Protein AF-A0A1Q3YXS8-F1 (afdb_monomer)

Sequence (112 aa):
MIIGLALMLATPAYLILQIACLFVAWREGWWAAFLAPLWLAAPAAAWCIFAYTQESNLWPLTFILFAPFGCLYLIVVLVLRSIAPPSSTPPGPNASDISGVRTMLSLFTSIL

pLDDT: mean 83.86, std 12.89, range [49.41, 95.75]

Structure (mmCIF, N/CA/C/O backbone):
data_AF-A0A1Q3YXS8-F1
#
_entry.id   AF-A0A1Q3YXS8-F1
#
loop_
_atom_site.group_PDB
_atom_site.id
_atom_site.type_symbol
_atom_site.label_atom_id
_atom_site.label_alt_id
_atom_site.label_comp_id
_atom_site.label_asym_id
_atom_site.label_entity_id
_atom_site.label_seq_id
_atom_site.pdbx_PDB_ins_code
_atom_site.Cartn_x
_atom_site.Cartn_y
_atom_site.Cartn_z
_atom_site.occupancy
_atom_site.B_iso_or_equiv
_atom_site.auth_seq_id
_atom_site.auth_comp_id
_atom_site.auth_asym_id
_atom_site.auth_atom_id
_atom_site.pdbx_PDB_model_num
ATOM 1 N N . MET A 1 1 ? -6.733 -18.085 14.478 1.00 74.94 1 MET A N 1
ATOM 2 C CA . MET A 1 1 ? -5.959 -16.886 14.887 1.00 74.94 1 MET A CA 1
ATOM 3 C C . MET A 1 1 ? -5.092 -16.304 13.776 1.00 74.94 1 MET A C 1
ATOM 5 O O . MET A 1 1 ? -5.159 -15.102 13.573 1.00 74.94 1 MET A O 1
ATOM 9 N N . ILE A 1 2 ? -4.315 -17.112 13.044 1.00 89.31 2 ILE A N 1
ATOM 10 C CA . ILE A 1 2 ? -3.319 -16.624 12.064 1.00 89.31 2 ILE A CA 1
ATOM 11 C C . ILE A 1 2 ? -3.922 -15.706 10.983 1.00 89.31 2 ILE A C 1
ATOM 13 O O . ILE A 1 2 ? -3.358 -14.661 10.688 1.00 89.31 2 ILE A O 1
ATOM 17 N N . ILE A 1 3 ? -5.098 -16.050 10.448 1.00 85.81 3 ILE A N 1
ATOM 18 C CA . ILE A 1 3 ? -5.765 -15.279 9.382 1.00 85.81 3 ILE A CA 1
ATOM 19 C C . ILE A 1 3 ? -6.113 -13.853 9.837 1.00 85.81 3 ILE A C 1
ATOM 21 O O . ILE A 1 3 ? -5.850 -12.896 9.116 1.00 85.81 3 ILE A O 1
ATOM 25 N N . GLY A 1 4 ? -6.662 -13.695 11.046 1.00 83.56 4 GLY A N 1
ATOM 26 C CA . GLY A 1 4 ? -7.0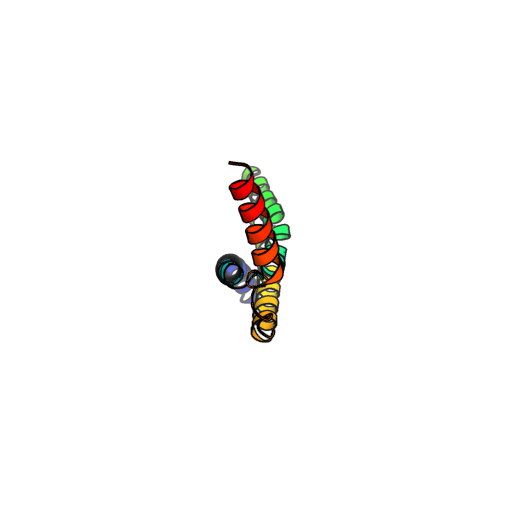12 -12.374 11.578 1.00 83.56 4 GLY A CA 1
ATOM 27 C C . GLY A 1 4 ? -5.780 -11.491 11.783 1.00 83.56 4 GLY A C 1
ATOM 28 O O . GLY A 1 4 ? -5.789 -10.321 11.413 1.00 83.56 4 GLY A O 1
ATOM 29 N N . LEU A 1 5 ? -4.691 -12.077 12.287 1.00 87.00 5 LEU A N 1
ATOM 30 C CA . LEU A 1 5 ? -3.417 -11.380 12.454 1.00 87.00 5 LEU A CA 1
ATOM 31 C C . LEU A 1 5 ? -2.827 -10.954 11.102 1.00 87.00 5 LEU A C 1
ATOM 33 O O . LEU A 1 5 ? -2.391 -9.814 10.964 1.00 87.00 5 LEU A O 1
ATOM 37 N N . ALA A 1 6 ? -2.874 -11.827 10.093 1.00 86.81 6 ALA A N 1
ATOM 38 C CA . ALA A 1 6 ? -2.423 -11.509 8.741 1.00 86.81 6 ALA A CA 1
ATOM 39 C C . ALA A 1 6 ? -3.221 -10.349 8.118 1.00 86.81 6 ALA A C 1
ATOM 41 O O . ALA A 1 6 ? -2.625 -9.454 7.527 1.00 86.81 6 ALA A O 1
ATOM 42 N N . LEU A 1 7 ? -4.547 -10.317 8.298 1.00 87.19 7 LEU A N 1
ATOM 43 C CA . LEU A 1 7 ? -5.397 -9.218 7.822 1.00 87.19 7 LEU A CA 1
ATOM 44 C C . LEU A 1 7 ? -5.066 -7.886 8.507 1.00 87.19 7 LEU A C 1
ATOM 46 O O . LEU A 1 7 ? -4.951 -6.856 7.844 1.00 87.19 7 LEU A O 1
ATOM 50 N N . MET A 1 8 ? -4.859 -7.894 9.826 1.00 87.88 8 MET A N 1
ATOM 51 C CA . MET A 1 8 ? -4.475 -6.682 10.555 1.00 87.88 8 MET A CA 1
ATOM 52 C C . MET A 1 8 ? -3.097 -6.169 10.117 1.00 87.88 8 MET A C 1
ATOM 54 O O . MET A 1 8 ? -2.937 -4.968 9.918 1.00 87.88 8 MET A O 1
ATOM 58 N N . LEU A 1 9 ? -2.126 -7.065 9.898 1.00 91.81 9 LEU A N 1
ATOM 59 C CA . LEU A 1 9 ? -0.787 -6.730 9.391 1.00 91.81 9 LEU A CA 1
ATOM 60 C C . LEU A 1 9 ? -0.776 -6.296 7.923 1.00 91.81 9 LEU A C 1
ATOM 62 O O . LEU A 1 9 ? 0.094 -5.518 7.530 1.00 91.81 9 LEU A O 1
ATOM 66 N N . ALA A 1 10 ? -1.743 -6.737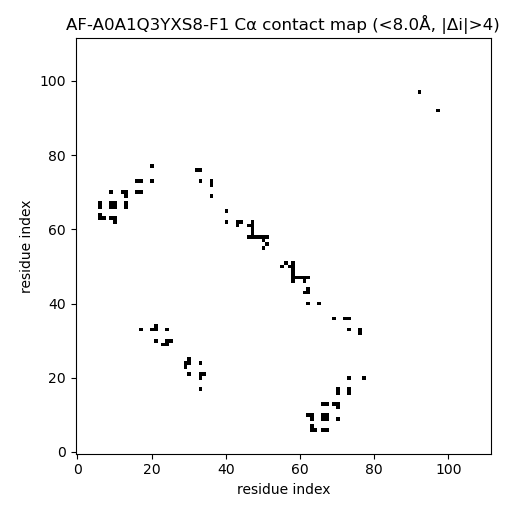 7.118 1.00 90.44 10 ALA A N 1
ATOM 67 C CA . ALA A 1 10 ? -1.861 -6.312 5.727 1.00 90.44 10 ALA A CA 1
ATOM 68 C C . ALA A 1 10 ? -2.080 -4.798 5.611 1.00 90.44 10 ALA A C 1
ATOM 70 O O . ALA A 1 10 ? -1.610 -4.188 4.659 1.00 90.44 10 ALA A O 1
ATOM 71 N N . THR A 1 11 ? -2.736 -4.171 6.591 1.00 91.38 11 THR A N 1
ATOM 72 C CA . THR A 1 11 ? -3.004 -2.724 6.588 1.00 91.38 11 THR A CA 1
ATOM 73 C C . THR A 1 11 ? -1.722 -1.878 6.602 1.00 91.38 11 THR A C 1
ATOM 75 O O . THR A 1 11 ? -1.509 -1.116 5.655 1.00 91.38 11 THR A O 1
ATOM 78 N N . PRO A 1 12 ? -0.826 -1.998 7.603 1.00 93.94 12 PRO A N 1
ATOM 79 C CA . PRO A 1 12 ? 0.446 -1.284 7.572 1.00 93.94 12 PRO A CA 1
ATOM 80 C C . PRO A 1 12 ? 1.347 -1.762 6.428 1.00 93.94 12 PRO A C 1
ATOM 82 O O . PRO A 1 12 ? 2.030 -0.938 5.823 1.00 93.94 12 PRO A O 1
ATOM 85 N N . ALA A 1 13 ? 1.321 -3.054 6.074 1.00 93.94 13 ALA A N 1
ATOM 86 C CA . ALA A 1 13 ? 2.092 -3.565 4.941 1.00 93.94 13 ALA A CA 1
ATOM 87 C C . ALA A 1 13 ? 1.682 -2.900 3.617 1.00 93.94 13 ALA A C 1
ATOM 89 O O . ALA A 1 13 ? 2.550 -2.510 2.839 1.00 93.94 13 ALA A O 1
ATOM 90 N N . TYR A 1 14 ? 0.380 -2.709 3.386 1.00 93.94 14 TYR A N 1
ATOM 91 C CA . TYR A 1 14 ? -0.149 -2.021 2.212 1.00 93.94 14 TYR A CA 1
ATOM 92 C C . TYR A 1 14 ? 0.341 -0.580 2.150 1.00 93.94 14 TYR A C 1
ATOM 94 O O . TYR A 1 14 ? 0.845 -0.163 1.114 1.00 93.94 14 TYR A O 1
ATOM 102 N N . LEU A 1 15 ? 0.256 0.168 3.253 1.00 93.75 15 LEU A N 1
ATOM 103 C CA . LEU A 1 15 ? 0.698 1.564 3.287 1.00 93.75 15 LEU A CA 1
ATOM 104 C C . LEU A 1 15 ? 2.199 1.696 2.996 1.00 93.75 15 LEU A C 1
ATOM 106 O O . LEU A 1 15 ? 2.596 2.531 2.185 1.00 93.75 15 LEU A O 1
ATOM 110 N N . ILE A 1 16 ? 3.027 0.840 3.602 1.00 95.75 16 ILE A N 1
ATOM 111 C CA . ILE A 1 16 ? 4.476 0.814 3.355 1.00 95.75 16 ILE A CA 1
ATOM 112 C C . ILE A 1 16 ? 4.758 0.488 1.887 1.00 95.75 16 ILE A C 1
ATOM 114 O O . ILE A 1 16 ? 5.536 1.184 1.232 1.00 95.75 16 ILE A O 1
ATOM 118 N N . LEU A 1 17 ? 4.109 -0.551 1.355 1.00 94.25 17 LEU A N 1
ATOM 119 C CA . LEU A 1 17 ? 4.306 -0.993 -0.020 1.00 94.25 17 LEU A CA 1
ATOM 120 C C . LEU A 1 17 ? 3.840 0.068 -1.022 1.00 94.25 17 LEU A C 1
ATOM 122 O O . LEU A 1 17 ? 4.535 0.328 -1.999 1.00 94.25 17 LEU A O 1
ATOM 126 N N . GLN A 1 18 ? 2.707 0.717 -0.758 1.00 94.81 18 GLN A N 1
ATOM 127 C CA . GLN A 1 18 ? 2.166 1.801 -1.569 1.00 94.81 18 GLN A CA 1
ATOM 128 C C . GLN A 1 18 ? 3.149 2.970 -1.645 1.00 94.81 18 GLN A C 1
ATOM 130 O O . GLN A 1 18 ? 3.440 3.455 -2.737 1.00 94.81 18 GLN A O 1
ATOM 135 N N . ILE A 1 19 ? 3.711 3.391 -0.509 1.00 94.00 19 ILE A N 1
ATOM 136 C CA . ILE A 1 19 ? 4.714 4.460 -0.459 1.00 94.00 19 ILE A CA 1
ATOM 137 C C . ILE A 1 19 ? 5.972 4.051 -1.237 1.00 94.00 19 ILE A C 1
ATOM 139 O O . ILE A 1 19 ? 6.431 4.799 -2.100 1.00 94.00 19 ILE A O 1
ATOM 143 N N . ALA A 1 20 ? 6.501 2.847 -0.996 1.00 92.44 20 ALA A N 1
ATOM 144 C CA . ALA A 1 20 ? 7.676 2.333 -1.702 1.00 92.44 20 ALA A CA 1
ATOM 145 C C . ALA A 1 20 ? 7.460 2.269 -3.226 1.00 92.44 20 ALA A C 1
ATOM 147 O O . ALA A 1 20 ? 8.337 2.647 -4.003 1.00 92.44 20 ALA A O 1
ATOM 148 N N . CYS A 1 21 ? 6.271 1.853 -3.660 1.00 91.31 21 CYS A N 1
ATOM 149 C CA . CYS A 1 21 ? 5.890 1.797 -5.066 1.00 91.31 21 CYS A CA 1
ATOM 150 C C . CYS A 1 21 ? 5.830 3.183 -5.717 1.00 91.31 21 CYS A C 1
ATOM 152 O O . CYS A 1 21 ? 6.276 3.335 -6.851 1.00 91.31 21 CYS A O 1
ATOM 154 N N . LEU A 1 22 ? 5.341 4.208 -5.012 1.00 89.94 22 LEU A N 1
ATOM 155 C CA . LEU A 1 22 ? 5.340 5.586 -5.520 1.00 89.94 22 LEU A CA 1
ATOM 156 C C . LEU A 1 22 ? 6.767 6.140 -5.674 1.00 89.94 22 LEU A C 1
ATOM 158 O O . LEU A 1 22 ? 7.049 6.825 -6.656 1.00 89.94 22 LEU A O 1
ATOM 162 N N . PHE A 1 23 ? 7.695 5.786 -4.776 1.00 88.62 23 PHE A N 1
ATOM 163 C CA . PHE A 1 23 ? 9.115 6.130 -4.942 1.00 88.62 23 PHE A CA 1
ATOM 164 C C . PHE A 1 23 ? 9.733 5.484 -6.188 1.00 88.62 23 PHE A C 1
ATOM 166 O O . PHE A 1 23 ? 10.505 6.124 -6.903 1.00 88.62 23 PHE A O 1
ATOM 173 N N . VAL A 1 24 ? 9.383 4.227 -6.473 1.00 85.44 24 VAL A N 1
ATOM 174 C CA . VAL A 1 24 ? 9.796 3.542 -7.709 1.00 85.44 24 VAL A CA 1
ATOM 175 C C . VAL A 1 24 ? 9.156 4.204 -8.934 1.00 85.44 24 VAL A C 1
ATOM 177 O O . VAL A 1 24 ? 9.849 4.484 -9.911 1.00 85.44 24 VAL A O 1
ATOM 180 N N . ALA A 1 25 ? 7.859 4.518 -8.869 1.00 85.62 25 ALA A N 1
ATOM 181 C CA . ALA A 1 25 ? 7.117 5.184 -9.938 1.00 85.62 25 ALA A CA 1
ATOM 182 C C . ALA A 1 25 ? 7.753 6.522 -10.339 1.00 85.62 25 ALA A C 1
ATOM 184 O O . ALA A 1 25 ? 7.849 6.821 -11.528 1.00 85.62 25 ALA A O 1
ATOM 185 N N . TRP A 1 26 ? 8.244 7.288 -9.359 1.00 82.00 26 TRP A N 1
ATOM 186 C CA . TRP A 1 26 ? 8.906 8.572 -9.590 1.00 82.00 26 TRP A CA 1
ATOM 187 C C . TRP A 1 26 ? 10.159 8.462 -10.456 1.00 82.00 26 TRP A C 1
ATOM 189 O O . TRP A 1 26 ? 10.436 9.356 -11.250 1.00 82.00 26 TRP A O 1
ATOM 199 N N . ARG A 1 27 ? 10.902 7.360 -10.347 1.00 79.06 27 ARG A N 1
ATOM 200 C CA . ARG A 1 27 ? 12.134 7.158 -11.118 1.00 79.06 27 ARG A CA 1
ATOM 201 C C . ARG A 1 27 ? 11.882 6.606 -12.518 1.00 79.06 27 ARG A C 1
ATOM 203 O O . ARG A 1 27 ? 12.706 6.824 -13.398 1.00 79.06 27 ARG A O 1
ATOM 210 N N . GLU A 1 28 ? 10.788 5.871 -12.708 1.00 78.00 28 GLU A N 1
ATOM 211 C CA . GLU A 1 28 ? 10.638 4.968 -13.860 1.00 78.00 28 GLU A CA 1
ATOM 212 C C . GLU A 1 28 ? 9.321 5.124 -14.633 1.00 78.00 28 GLU A C 1
ATOM 214 O O . GLU A 1 28 ? 9.110 4.433 -15.623 1.00 78.00 28 GLU A O 1
ATOM 219 N N . GLY A 1 29 ? 8.427 6.028 -14.222 1.00 79.25 29 GLY A N 1
ATOM 220 C CA . GLY A 1 29 ? 7.245 6.411 -15.005 1.00 79.25 29 GLY A CA 1
ATOM 221 C C . GLY A 1 29 ? 6.017 5.499 -14.868 1.00 79.25 29 GLY A C 1
ATOM 222 O O . GLY A 1 29 ? 5.017 5.724 -15.541 1.00 79.25 29 GLY A O 1
ATOM 223 N N . TRP A 1 30 ? 6.023 4.520 -13.957 1.00 84.50 30 TRP A N 1
ATOM 224 C CA . TRP A 1 30 ? 4.921 3.556 -13.741 1.00 84.50 30 TRP A CA 1
ATOM 225 C C . TRP A 1 30 ? 3.754 4.095 -12.886 1.00 84.50 30 TRP A C 1
ATOM 227 O O . TRP A 1 30 ? 3.042 3.345 -12.215 1.00 84.50 30 TRP A O 1
ATOM 237 N N . TRP A 1 31 ? 3.541 5.411 -12.902 1.00 85.56 31 TRP A N 1
ATOM 238 C CA . TRP A 1 31 ? 2.595 6.115 -12.031 1.00 85.56 31 TRP A CA 1
ATOM 239 C C . TRP A 1 31 ? 1.178 5.563 -12.081 1.00 85.56 31 TRP A C 1
ATOM 241 O O . TRP A 1 31 ? 0.599 5.283 -11.035 1.00 85.56 31 TRP A O 1
ATOM 251 N N . ALA A 1 32 ? 0.634 5.370 -13.282 1.00 87.19 32 ALA A N 1
ATOM 252 C CA . ALA A 1 32 ? -0.744 4.920 -13.450 1.00 87.19 32 ALA A CA 1
ATOM 253 C C . ALA A 1 32 ? -0.988 3.555 -12.784 1.00 87.19 32 ALA A C 1
ATOM 255 O O . ALA A 1 32 ? -1.976 3.380 -12.072 1.00 87.19 32 ALA A O 1
ATOM 256 N N . ALA A 1 33 ? -0.055 2.613 -12.955 1.00 88.69 33 ALA A N 1
ATOM 257 C CA . ALA A 1 33 ? -0.173 1.275 -12.390 1.00 88.69 33 ALA A CA 1
ATOM 258 C C . ALA A 1 33 ? -0.100 1.301 -10.858 1.00 88.69 33 ALA A C 1
ATOM 260 O O . ALA A 1 33 ? -0.908 0.646 -10.206 1.00 88.69 33 ALA A O 1
ATOM 261 N N . PHE A 1 34 ? 0.814 2.088 -10.281 1.00 90.62 34 PHE A N 1
ATOM 262 C CA . PHE A 1 34 ? 0.982 2.184 -8.829 1.00 90.62 34 PHE A CA 1
ATOM 263 C C . PHE A 1 34 ? -0.075 3.053 -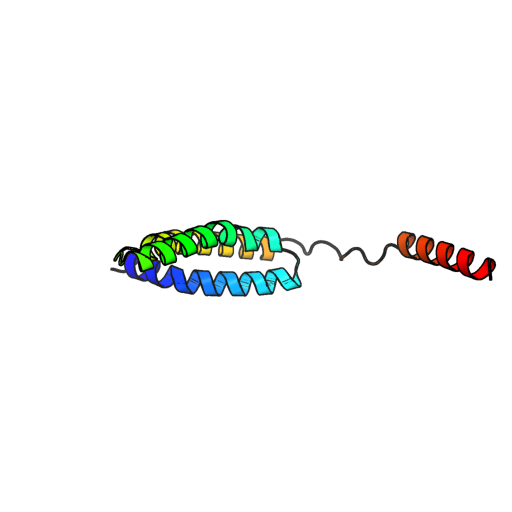8.129 1.00 90.62 34 PHE A C 1
ATOM 265 O O . PHE A 1 34 ? -0.317 2.864 -6.939 1.00 90.62 34 PHE A O 1
ATOM 272 N N . LEU A 1 35 ? -0.740 3.969 -8.840 1.00 92.62 35 LEU A N 1
ATOM 273 C CA . LEU A 1 35 ? -1.831 4.798 -8.307 1.00 92.62 35 LEU A CA 1
ATOM 274 C C . LEU A 1 35 ? -3.203 4.110 -8.340 1.00 92.62 35 LEU A C 1
ATOM 276 O O . LEU A 1 35 ? -4.101 4.525 -7.611 1.00 92.62 35 LEU A O 1
ATOM 280 N N . ALA A 1 36 ? -3.377 3.060 -9.145 1.00 92.38 36 ALA A N 1
ATOM 281 C CA . ALA A 1 36 ? -4.638 2.325 -9.257 1.00 92.38 36 ALA A CA 1
ATOM 282 C C . ALA A 1 36 ? -5.249 1.883 -7.905 1.00 92.38 36 ALA A C 1
ATOM 284 O O . ALA A 1 36 ? -6.426 2.157 -7.672 1.00 92.38 36 ALA A O 1
ATOM 285 N N . PRO A 1 37 ? -4.505 1.263 -6.968 1.00 89.81 37 PRO A N 1
ATOM 286 C CA . PRO A 1 37 ? -5.069 0.892 -5.670 1.00 89.81 37 PRO A CA 1
ATOM 287 C C . PRO A 1 37 ? -5.383 2.113 -4.795 1.00 89.81 37 PRO A C 1
ATOM 289 O O . PRO A 1 37 ? -6.302 2.055 -3.980 1.00 89.81 37 PRO A O 1
ATOM 292 N N . LEU A 1 38 ? -4.703 3.248 -5.001 1.00 91.50 38 LEU A N 1
ATOM 293 C CA . LEU A 1 38 ? -4.976 4.493 -4.279 1.00 91.50 38 LEU A CA 1
ATOM 294 C C . LEU A 1 38 ? -6.391 5.020 -4.557 1.00 91.50 38 LEU A C 1
ATOM 296 O O . LEU A 1 38 ? -7.042 5.547 -3.657 1.00 91.50 38 LEU A O 1
ATOM 300 N N . TRP A 1 39 ? -6.879 4.820 -5.784 1.00 93.06 39 TRP A N 1
ATOM 301 C CA . TRP A 1 39 ? -8.230 5.199 -6.203 1.00 93.06 39 TRP A CA 1
ATOM 302 C C . TRP A 1 39 ? -9.328 4.503 -5.393 1.00 93.06 39 TRP A C 1
ATOM 304 O O . TRP A 1 39 ? -10.364 5.104 -5.132 1.00 93.06 39 TRP A O 1
ATOM 314 N N . LEU A 1 40 ? -9.098 3.256 -4.972 1.00 91.25 40 LEU A N 1
ATOM 315 C CA . LEU A 1 40 ? -10.009 2.492 -4.109 1.00 91.25 40 LEU A CA 1
ATOM 316 C C . LEU A 1 40 ? -9.720 2.726 -2.621 1.00 91.25 40 LEU A C 1
ATOM 318 O O . LEU A 1 40 ? -10.641 2.784 -1.807 1.00 91.25 40 LEU A O 1
ATOM 322 N N . ALA A 1 41 ? -8.449 2.909 -2.264 1.00 92.06 41 ALA A N 1
ATOM 323 C CA . ALA A 1 41 ? -8.036 3.162 -0.890 1.00 92.06 41 ALA A CA 1
ATOM 324 C C . ALA A 1 41 ? -8.556 4.505 -0.359 1.00 92.06 41 ALA A C 1
ATOM 326 O O . ALA A 1 41 ? -8.925 4.587 0.808 1.00 92.06 41 ALA A O 1
ATOM 327 N N . ALA A 1 42 ? -8.611 5.546 -1.194 1.00 93.38 42 ALA A N 1
ATOM 328 C CA . ALA A 1 42 ? -9.083 6.873 -0.801 1.00 93.38 42 ALA A CA 1
ATOM 329 C C . ALA A 1 42 ? -10.554 6.890 -0.330 1.00 93.38 42 ALA A C 1
ATOM 331 O O . ALA A 1 42 ? -10.794 7.321 0.800 1.00 93.38 42 ALA A O 1
ATOM 332 N N . PRO A 1 43 ? -11.547 6.395 -1.102 1.00 93.81 43 PRO A N 1
ATOM 333 C CA . PRO A 1 43 ? -12.927 6.325 -0.626 1.00 93.81 43 PRO A CA 1
ATOM 334 C C . PRO A 1 43 ? -13.086 5.354 0.551 1.00 93.81 43 PRO A C 1
ATOM 336 O O . PRO A 1 43 ? -13.870 5.635 1.455 1.00 93.81 43 PRO A O 1
ATOM 339 N N . ALA A 1 44 ? -12.314 4.260 0.602 1.00 92.31 44 ALA A N 1
ATOM 340 C CA . ALA A 1 44 ? -12.312 3.363 1.758 1.00 92.31 44 ALA A CA 1
ATOM 341 C C . ALA A 1 44 ? -11.822 4.076 3.032 1.00 92.31 44 ALA A C 1
ATOM 343 O O . ALA A 1 44 ? -12.457 3.970 4.077 1.00 92.31 44 ALA A O 1
ATOM 344 N N . ALA A 1 45 ? -10.741 4.854 2.943 1.00 92.50 45 ALA A N 1
ATOM 345 C CA . ALA A 1 45 ? -10.228 5.650 4.053 1.00 92.50 45 ALA A CA 1
ATOM 346 C C . ALA A 1 45 ? -11.214 6.752 4.471 1.00 92.50 45 ALA A C 1
ATOM 348 O O . ALA A 1 45 ? -11.443 6.947 5.663 1.00 92.50 45 ALA A O 1
ATOM 349 N N . ALA A 1 46 ? -11.848 7.429 3.508 1.00 94.94 46 ALA A N 1
ATOM 350 C CA . ALA A 1 46 ? -12.882 8.423 3.785 1.00 94.94 46 ALA A CA 1
ATOM 351 C C . ALA A 1 46 ? -14.076 7.805 4.533 1.00 94.94 46 ALA A C 1
ATOM 353 O O . ALA A 1 46 ? -14.547 8.375 5.517 1.00 94.94 46 ALA A O 1
ATOM 354 N N . TRP A 1 47 ? -14.516 6.609 4.125 1.00 93.25 47 TRP A N 1
A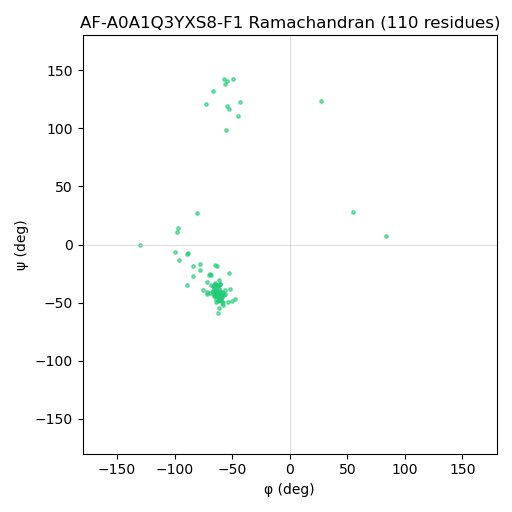TOM 355 C CA . TRP A 1 47 ? -15.548 5.855 4.835 1.00 93.25 47 TRP A CA 1
ATOM 356 C C . TRP A 1 47 ? -15.123 5.492 6.259 1.00 93.25 47 TRP A C 1
ATOM 358 O O . TRP A 1 47 ? -15.907 5.662 7.188 1.00 93.25 47 TRP A O 1
ATOM 368 N N . CYS A 1 48 ? -13.883 5.036 6.452 1.00 92.56 48 CYS A N 1
ATOM 369 C CA . CYS A 1 48 ? -13.353 4.723 7.778 1.00 92.56 48 CYS A CA 1
ATOM 370 C C . CYS A 1 48 ? -13.366 5.947 8.705 1.00 92.56 48 CYS A C 1
ATOM 372 O O . CYS A 1 48 ? -13.780 5.833 9.856 1.00 92.56 48 CYS A O 1
ATOM 374 N N . ILE A 1 49 ? -12.970 7.120 8.201 1.00 94.38 49 ILE A N 1
ATOM 375 C CA . ILE A 1 49 ? -13.007 8.376 8.964 1.00 94.38 49 ILE A CA 1
ATOM 376 C C . ILE A 1 49 ? -14.453 8.747 9.303 1.00 94.38 49 ILE A C 1
ATOM 378 O O . ILE A 1 49 ? -14.752 9.037 10.457 1.00 94.38 49 ILE A O 1
ATOM 382 N N . PHE A 1 50 ? -15.366 8.689 8.330 1.00 94.75 50 PHE A N 1
ATOM 383 C CA . PHE A 1 50 ? -16.785 8.951 8.569 1.00 94.75 50 PHE A CA 1
ATOM 384 C C . PHE A 1 50 ? -17.368 8.003 9.627 1.00 94.75 50 PHE A C 1
ATOM 386 O O . PHE A 1 50 ? -17.953 8.459 10.605 1.00 94.75 50 PHE A O 1
ATOM 393 N N . ALA A 1 51 ? -17.148 6.696 9.495 1.00 92.88 51 ALA A N 1
ATOM 394 C CA . ALA A 1 51 ? -17.620 5.700 10.453 1.00 92.88 51 ALA A CA 1
ATOM 395 C C . ALA A 1 51 ? -17.032 5.913 11.859 1.00 92.88 51 ALA A C 1
ATOM 397 O O . ALA A 1 51 ? -17.734 5.711 12.849 1.00 92.88 51 ALA A O 1
ATOM 398 N N . TYR A 1 52 ? -15.782 6.375 11.954 1.00 93.06 52 TYR A N 1
ATOM 399 C CA . TYR A 1 52 ? -15.161 6.752 13.223 1.00 93.06 52 TYR A CA 1
ATOM 400 C C . TYR A 1 52 ? -15.874 7.946 13.878 1.00 93.06 52 TYR A C 1
ATOM 402 O O . TYR A 1 52 ? -16.127 7.913 15.078 1.00 93.06 52 TYR A O 1
ATOM 410 N N . THR A 1 53 ? -16.291 8.960 13.102 1.00 95.12 53 THR A N 1
ATOM 411 C CA . THR A 1 53 ? -17.095 10.084 13.639 1.00 95.12 53 THR A CA 1
ATOM 412 C C . THR A 1 53 ? -18.481 9.672 14.138 1.00 95.12 53 THR A C 1
ATOM 414 O O . THR A 1 53 ? -19.099 10.415 14.891 1.00 95.12 53 THR A O 1
ATOM 417 N N . GLN A 1 54 ? -18.964 8.497 13.729 1.00 94.81 54 GLN A N 1
ATOM 418 C CA . GLN A 1 54 ? -20.226 7.902 14.177 1.00 94.81 54 GLN A CA 1
ATOM 419 C C . GLN A 1 54 ? -20.021 6.881 15.313 1.00 94.81 54 GLN A C 1
ATOM 421 O O . GLN A 1 54 ? -20.908 6.071 15.567 1.00 94.81 54 GLN A O 1
ATOM 426 N N . GLU A 1 55 ? -18.837 6.858 15.944 1.00 92.94 55 GLU A N 1
ATOM 427 C CA . GLU A 1 55 ? -18.463 5.915 17.014 1.00 92.94 55 GLU A CA 1
ATOM 428 C C . GLU A 1 55 ? -18.627 4.432 16.619 1.00 92.94 55 GLU A C 1
ATOM 430 O O . GLU A 1 55 ? -18.848 3.548 17.449 1.00 92.94 55 GLU A O 1
ATOM 435 N N . SER A 1 56 ? -18.512 4.123 15.323 1.00 91.25 56 SER A N 1
ATOM 436 C CA . SER A 1 56 ? -18.678 2.757 14.834 1.00 91.25 56 SER A CA 1
ATOM 437 C C . SER A 1 56 ? -17.483 1.887 15.209 1.00 91.25 56 SER A C 1
ATOM 439 O 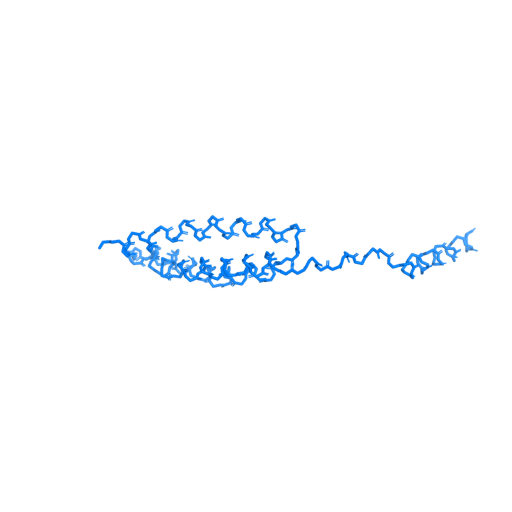O . SER A 1 56 ? -16.377 2.114 14.732 1.00 91.25 56 SER A O 1
ATOM 441 N N . ASN A 1 57 ? -17.698 0.799 15.951 1.00 89.38 57 ASN A N 1
ATOM 442 C CA . ASN A 1 57 ? -16.639 -0.176 16.266 1.00 89.38 57 ASN A CA 1
ATOM 443 C C . ASN A 1 57 ? -16.056 -0.891 15.033 1.00 89.38 57 ASN A C 1
ATOM 445 O O . ASN A 1 57 ? -14.972 -1.468 15.099 1.00 89.38 57 ASN A O 1
ATOM 449 N N . LEU A 1 58 ? -16.767 -0.864 13.904 1.00 90.12 58 LEU A N 1
ATOM 450 C CA . LEU A 1 58 ? -16.362 -1.507 12.652 1.00 90.12 58 LEU A CA 1
ATOM 451 C C . LEU A 1 58 ? -15.695 -0.524 11.684 1.00 90.12 58 LEU A C 1
ATOM 453 O O . LEU A 1 58 ? -15.450 -0.875 10.530 1.00 90.12 58 LEU A O 1
ATOM 457 N N . TRP A 1 59 ? -15.365 0.686 12.147 1.00 91.00 59 TRP A N 1
ATOM 458 C CA . TRP A 1 59 ? -14.793 1.737 11.314 1.00 91.00 59 TRP A CA 1
ATOM 459 C C . TRP A 1 59 ? -13.557 1.316 10.497 1.00 91.00 59 TRP A C 1
ATOM 461 O O . TRP A 1 59 ? -13.502 1.718 9.337 1.00 91.00 59 TRP A O 1
ATOM 471 N N . PRO A 1 60 ? -12.600 0.484 10.973 1.00 89.94 60 PRO A N 1
ATOM 472 C CA . PRO A 1 60 ? -11.419 0.154 10.179 1.00 89.94 60 PRO A CA 1
ATOM 473 C C . PRO A 1 60 ? -11.649 -1.058 9.265 1.00 89.94 60 PRO A C 1
ATOM 475 O O . PRO A 1 60 ? -10.790 -1.381 8.444 1.00 89.94 60 PRO A O 1
ATOM 478 N N . LEU A 1 61 ? -12.788 -1.750 9.395 1.00 91.25 61 LEU A N 1
ATOM 479 C CA . LEU A 1 61 ? -13.019 -3.050 8.768 1.00 91.25 61 LEU A CA 1
ATOM 480 C C . LEU A 1 61 ? -12.948 -2.966 7.241 1.00 91.25 61 LEU A C 1
ATOM 482 O O . LEU A 1 61 ? -12.315 -3.808 6.609 1.00 91.25 61 LEU A O 1
ATOM 486 N N . THR A 1 62 ? -13.536 -1.922 6.654 1.00 91.81 62 THR A N 1
ATOM 487 C CA . THR A 1 62 ? -13.516 -1.694 5.204 1.00 91.81 62 THR A CA 1
ATOM 488 C C . THR A 1 62 ? -12.086 -1.621 4.668 1.00 91.81 62 THR A C 1
ATOM 490 O O . THR A 1 62 ? -11.769 -2.249 3.659 1.00 91.81 62 THR A O 1
ATOM 493 N N . PHE A 1 63 ? -11.196 -0.911 5.366 1.00 91.25 63 PHE A N 1
ATOM 494 C CA . PHE A 1 63 ? -9.804 -0.769 4.945 1.00 91.25 63 PHE A CA 1
ATOM 495 C C . PHE A 1 63 ? -8.985 -2.039 5.208 1.00 91.25 63 PHE A C 1
ATOM 497 O O . PHE A 1 63 ? -8.194 -2.439 4.358 1.00 91.25 63 PHE A O 1
ATOM 504 N N . ILE A 1 64 ? -9.217 -2.716 6.338 1.00 91.94 64 ILE A N 1
ATOM 505 C CA . ILE A 1 64 ? -8.562 -3.991 6.678 1.00 91.94 64 ILE A CA 1
ATOM 506 C C . ILE A 1 64 ? -8.874 -5.068 5.634 1.00 91.94 64 ILE A C 1
ATOM 508 O O . ILE A 1 64 ? -7.989 -5.833 5.256 1.00 91.94 64 ILE A O 1
ATOM 512 N N . LEU A 1 65 ? -10.117 -5.127 5.147 1.00 92.31 65 LEU A N 1
ATOM 513 C CA . LEU A 1 65 ? -10.516 -6.082 4.113 1.00 92.31 65 LEU A CA 1
ATOM 514 C C . LEU A 1 65 ? -9.941 -5.727 2.739 1.00 92.31 65 LEU A C 1
ATOM 516 O O . LEU A 1 65 ? -9.625 -6.629 1.971 1.00 92.31 65 LEU A O 1
ATOM 520 N N . PHE A 1 66 ? -9.768 -4.440 2.438 1.00 93.81 66 PHE A N 1
ATOM 521 C CA . PHE A 1 66 ? -9.152 -3.974 1.195 1.00 93.81 66 PHE A CA 1
ATOM 522 C C . PHE A 1 66 ? -7.633 -4.216 1.152 1.00 93.81 66 PHE A C 1
ATOM 524 O O . PHE A 1 66 ? -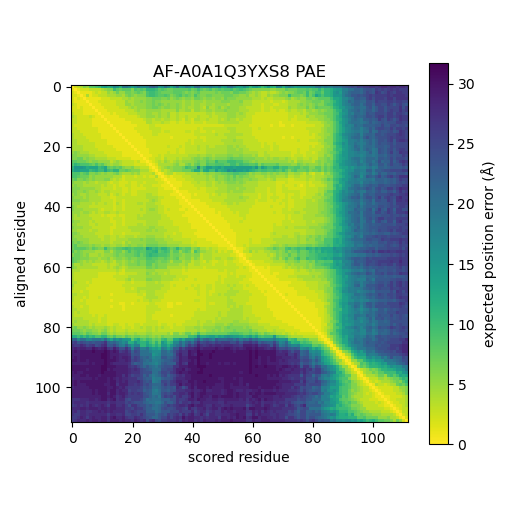7.101 -4.657 0.131 1.00 93.81 66 PHE A O 1
ATOM 531 N N . ALA A 1 67 ? -6.933 -3.954 2.258 1.00 92.88 67 ALA A N 1
ATOM 532 C CA . ALA A 1 67 ? -5.476 -3.982 2.357 1.00 92.88 67 ALA A CA 1
ATOM 5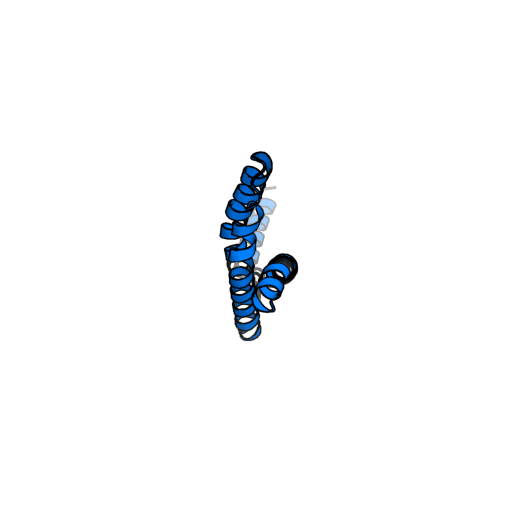33 C C . ALA A 1 67 ? -4.780 -5.223 1.749 1.00 92.88 67 ALA A C 1
ATOM 535 O O . ALA A 1 67 ? -3.834 -5.031 0.981 1.00 92.88 67 ALA A O 1
ATOM 536 N N . PRO A 1 68 ? -5.209 -6.481 2.002 1.00 92.81 68 PRO A N 1
ATOM 537 C CA . PRO A 1 68 ? -4.561 -7.650 1.401 1.00 92.81 68 PRO A CA 1
ATOM 538 C C . PRO A 1 68 ? -4.654 -7.666 -0.132 1.00 92.81 68 PRO A C 1
ATOM 540 O O . PRO A 1 68 ? -3.694 -8.057 -0.795 1.00 92.81 68 PRO A O 1
ATOM 543 N N . PHE A 1 69 ? -5.765 -7.199 -0.710 1.00 94.69 69 PHE A N 1
ATOM 544 C CA . PHE A 1 69 ? -5.924 -7.112 -2.164 1.00 94.69 69 PHE A CA 1
ATOM 545 C C . PHE A 1 69 ? -5.056 -6.001 -2.756 1.00 94.69 69 PHE A C 1
ATOM 547 O O . PHE A 1 69 ? -4.409 -6.213 -3.782 1.00 94.69 69 PHE A O 1
ATOM 554 N N . GLY A 1 70 ? -4.980 -4.848 -2.083 1.00 93.81 70 GLY A N 1
ATOM 555 C CA . GLY A 1 70 ? -4.074 -3.763 -2.460 1.00 93.81 70 GLY A CA 1
ATOM 556 C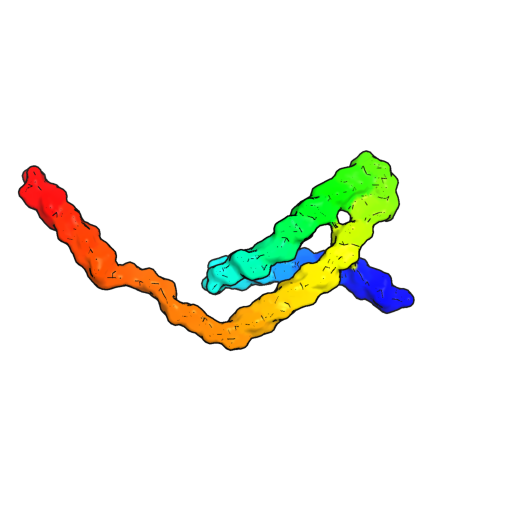 C . GLY A 1 70 ? -2.606 -4.205 -2.447 1.00 93.81 70 GLY A C 1
ATOM 557 O O . GLY A 1 70 ? -1.877 -3.955 -3.406 1.00 93.81 70 GLY A O 1
ATOM 558 N N . CYS A 1 71 ? -2.185 -4.933 -1.405 1.00 94.88 71 CYS A N 1
ATOM 559 C CA . CYS A 1 71 ? -0.853 -5.538 -1.329 1.00 94.88 71 CYS A CA 1
ATOM 560 C C . CYS A 1 71 ? -0.590 -6.484 -2.499 1.00 94.88 71 CYS A C 1
ATOM 562 O O . CYS A 1 71 ? 0.432 -6.353 -3.169 1.00 94.88 71 CYS A O 1
ATOM 564 N N . LEU A 1 72 ? -1.503 -7.428 -2.744 1.00 95.44 72 LEU A N 1
ATOM 565 C CA . LEU A 1 72 ? -1.344 -8.416 -3.806 1.00 95.44 72 LEU A CA 1
ATOM 566 C C . LEU A 1 72 ? -1.197 -7.736 -5.171 1.00 95.44 72 LEU A C 1
ATOM 568 O O . LEU A 1 72 ? -0.289 -8.071 -5.926 1.00 95.44 72 LEU A O 1
ATOM 572 N N . TYR A 1 73 ? -2.038 -6.740 -5.454 1.00 95.38 73 TYR A N 1
ATOM 573 C CA . TYR A 1 73 ? -1.964 -5.963 -6.685 1.00 95.38 73 TYR A CA 1
ATOM 574 C C . TYR A 1 73 ? -0.599 -5.276 -6.843 1.00 95.38 73 TYR A C 1
ATOM 576 O O . TYR A 1 73 ? 0.049 -5.430 -7.875 1.00 95.38 73 TYR A O 1
ATOM 584 N N . LEU A 1 74 ? -0.119 -4.565 -5.817 1.00 93.75 74 LEU A N 1
ATOM 585 C CA . LEU A 1 74 ? 1.173 -3.872 -5.876 1.00 93.75 74 LEU A CA 1
ATOM 586 C C . LEU A 1 74 ? 2.351 -4.840 -6.037 1.00 93.75 74 LEU A C 1
ATOM 588 O O . LEU A 1 74 ? 3.276 -4.540 -6.787 1.00 93.75 74 LEU A O 1
ATOM 592 N N . ILE A 1 75 ? 2.313 -6.004 -5.380 1.00 94.88 75 ILE A N 1
ATOM 593 C CA . ILE A 1 75 ? 3.322 -7.059 -5.559 1.00 94.88 75 ILE A CA 1
ATOM 594 C C . ILE A 1 75 ? 3.329 -7.531 -7.013 1.00 94.88 75 ILE A C 1
ATOM 596 O O . ILE A 1 75 ? 4.393 -7.597 -7.624 1.00 94.88 75 ILE A O 1
ATOM 600 N N . VAL A 1 76 ? 2.158 -7.811 -7.592 1.00 95.00 76 VAL A N 1
ATOM 601 C CA . VAL A 1 76 ? 2.047 -8.221 -8.998 1.00 95.00 76 VAL A CA 1
ATOM 602 C C . VAL A 1 76 ? 2.601 -7.137 -9.921 1.00 95.00 76 VAL A C 1
ATOM 604 O O . VAL A 1 76 ? 3.414 -7.447 -10.787 1.00 95.00 76 VAL A O 1
ATOM 607 N N . VAL A 1 77 ? 2.243 -5.867 -9.715 1.00 93.00 77 VAL A N 1
ATOM 608 C CA . VAL A 1 77 ? 2.771 -4.754 -10.521 1.00 93.00 77 VAL A CA 1
ATOM 609 C C . VAL A 1 77 ? 4.287 -4.625 -10.373 1.00 93.00 77 VAL A C 1
ATOM 611 O O . VAL A 1 77 ? 4.972 -4.448 -11.376 1.00 93.00 77 VAL A O 1
ATOM 614 N N . LEU A 1 78 ? 4.837 -4.758 -9.163 1.00 91.50 78 LEU A N 1
ATOM 615 C CA . LEU A 1 78 ? 6.285 -4.738 -8.935 1.00 91.50 78 LEU A CA 1
ATOM 616 C C . LEU A 1 78 ? 6.998 -5.871 -9.675 1.00 91.50 78 LEU A C 1
ATOM 618 O O . LEU A 1 78 ? 8.031 -5.629 -10.299 1.00 91.50 78 LEU A O 1
ATOM 622 N N . VAL A 1 79 ? 6.444 -7.085 -9.631 1.00 93.12 79 VAL A N 1
ATOM 623 C CA . VAL A 1 79 ? 6.988 -8.244 -10.347 1.00 93.12 79 VAL A CA 1
ATOM 624 C C . VAL A 1 79 ? 6.923 -8.009 -11.855 1.00 93.12 79 VAL A C 1
ATOM 626 O O . VAL A 1 79 ? 7.947 -8.136 -12.522 1.00 93.12 79 VAL A O 1
ATOM 629 N N . LEU A 1 80 ? 5.772 -7.585 -12.388 1.00 91.44 80 LEU A N 1
ATOM 630 C CA . LEU A 1 80 ? 5.603 -7.273 -13.812 1.00 91.44 80 LEU A CA 1
ATOM 631 C C . LEU A 1 80 ? 6.563 -6.177 -14.279 1.00 91.44 80 LEU A C 1
ATOM 633 O O . LEU A 1 80 ? 7.169 -6.292 -15.339 1.00 91.44 80 LEU A O 1
ATOM 637 N N . ARG A 1 81 ? 6.755 -5.139 -13.467 1.00 87.94 81 ARG A N 1
ATOM 638 C CA . ARG A 1 81 ? 7.719 -4.074 -13.745 1.00 87.94 81 ARG A CA 1
ATOM 639 C C . ARG A 1 81 ? 9.160 -4.585 -13.699 1.00 87.94 81 ARG A C 1
ATOM 641 O O . ARG A 1 81 ? 9.966 -4.144 -14.504 1.00 87.94 81 ARG A O 1
ATOM 648 N N . SER A 1 82 ? 9.497 -5.522 -12.810 1.00 87.94 82 SER A N 1
ATOM 649 C CA . SER A 1 82 ? 10.859 -6.079 -12.724 1.00 87.94 82 SER A CA 1
ATOM 650 C C . SER A 1 82 ? 11.258 -6.932 -13.933 1.00 87.94 82 SER A C 1
ATOM 652 O O . SER A 1 82 ? 12.444 -7.035 -14.235 1.00 87.94 82 SER A O 1
ATOM 654 N N . ILE A 1 83 ? 10.277 -7.519 -14.627 1.00 91.94 83 ILE A N 1
ATOM 655 C CA . ILE A 1 83 ? 10.490 -8.310 -15.850 1.00 91.94 83 ILE A CA 1
ATOM 656 C C . ILE A 1 83 ? 10.273 -7.494 -17.128 1.00 91.94 83 ILE A C 1
ATOM 658 O O . ILE A 1 83 ? 10.627 -7.953 -18.214 1.00 91.94 83 ILE A O 1
ATOM 662 N N . ALA A 1 84 ? 9.671 -6.306 -17.023 1.00 82.44 84 ALA A N 1
ATOM 663 C CA . ALA A 1 84 ? 9.461 -5.434 -18.164 1.00 82.44 84 ALA A CA 1
ATOM 664 C C . ALA A 1 84 ? 10.821 -4.932 -18.684 1.00 82.44 84 ALA A C 1
ATOM 666 O O . ALA A 1 84 ? 11.639 -4.455 -17.891 1.00 82.44 84 ALA A O 1
ATOM 667 N N . PRO A 1 85 ? 11.081 -5.002 -20.003 1.00 69.38 85 PRO A N 1
ATOM 668 C CA . PRO A 1 85 ? 12.258 -4.372 -20.580 1.00 69.38 85 PRO A CA 1
ATOM 669 C C . PRO A 1 85 ? 12.246 -2.877 -20.238 1.00 69.38 85 PRO A C 1
ATOM 671 O O . PRO A 1 85 ? 11.165 -2.277 -20.257 1.00 69.38 85 PRO A O 1
ATOM 674 N N . PRO A 1 86 ? 13.403 -2.249 -19.959 1.00 62.41 86 PRO A N 1
ATOM 675 C CA . PRO A 1 86 ? 13.454 -0.801 -19.838 1.00 62.41 86 PRO A CA 1
ATOM 676 C C . PRO A 1 86 ? 12.874 -0.216 -21.124 1.00 62.41 86 PRO A C 1
ATOM 678 O O . PRO A 1 86 ? 13.370 -0.500 -22.217 1.00 62.41 86 PRO A O 1
ATOM 681 N N . SER A 1 87 ? 11.787 0.550 -21.002 1.00 60.03 87 SER A N 1
ATOM 682 C CA . SER A 1 87 ? 11.254 1.316 -22.122 1.00 60.03 87 SER A CA 1
ATOM 683 C C . SER A 1 87 ? 12.413 2.138 -22.670 1.00 60.03 87 SER A C 1
ATOM 685 O O . SER A 1 87 ? 13.001 2.929 -21.927 1.00 60.03 87 SER A O 1
ATOM 687 N N . SER A 1 88 ? 12.795 1.870 -23.921 1.00 53.84 88 SER A N 1
ATOM 688 C CA . SER A 1 88 ? 13.882 2.547 -24.621 1.00 53.84 88 SER A CA 1
ATOM 689 C C . SER A 1 88 ? 13.800 4.041 -24.347 1.00 53.84 88 SER A C 1
ATOM 691 O O . SER A 1 88 ? 12.740 4.608 -24.586 1.00 53.84 88 SER A O 1
ATOM 693 N N . THR A 1 89 ? 14.892 4.589 -23.809 1.00 51.31 89 THR A N 1
ATOM 694 C CA . THR A 1 89 ? 15.324 5.993 -23.762 1.00 51.31 89 THR A CA 1
ATOM 695 C C . THR A 1 89 ? 14.195 7.037 -23.804 1.00 51.31 89 THR A C 1
ATOM 697 O O . THR A 1 89 ? 13.475 7.088 -24.801 1.00 51.31 89 THR A O 1
ATOM 700 N N . PRO A 1 90 ? 14.071 7.959 -22.819 1.00 52.31 90 PRO A N 1
ATOM 701 C CA . PRO A 1 90 ? 13.187 9.114 -23.005 1.00 52.31 90 PRO A CA 1
ATOM 702 C C . PRO A 1 90 ? 13.520 9.740 -24.364 1.00 52.31 90 PRO A C 1
ATOM 704 O O . PRO A 1 90 ? 14.703 9.709 -24.720 1.00 52.31 90 PRO A O 1
ATOM 707 N N . PRO A 1 91 ? 12.546 10.246 -25.145 1.00 49.41 91 PRO A N 1
ATOM 708 C CA . PRO A 1 91 ? 12.870 10.973 -26.359 1.00 49.41 91 PRO A CA 1
ATOM 709 C C . PRO A 1 91 ? 13.805 12.105 -25.940 1.00 49.41 91 PRO A C 1
ATOM 711 O O . PRO A 1 91 ? 13.382 13.119 -25.386 1.00 49.41 91 PRO A O 1
ATOM 714 N N . GLY A 1 92 ? 15.110 11.887 -26.122 1.00 56.97 92 GLY A N 1
ATOM 715 C CA . GLY A 1 92 ? 16.072 12.963 -26.129 1.00 56.97 92 GLY A CA 1
ATOM 716 C C . GLY A 1 92 ? 15.551 13.933 -27.176 1.00 56.97 92 GLY A C 1
ATOM 717 O O . GLY A 1 92 ? 14.988 13.459 -28.167 1.00 56.97 92 GLY A O 1
ATOM 718 N N . PRO A 1 93 ? 15.649 15.250 -26.938 1.00 57.62 93 PRO A N 1
ATOM 719 C CA . PRO A 1 93 ? 15.074 16.251 -27.825 1.00 57.62 93 PRO A CA 1
ATOM 720 C C . PRO A 1 93 ? 15.425 15.864 -29.255 1.00 57.62 93 PRO A C 1
ATOM 722 O O . PRO A 1 93 ? 16.606 15.812 -29.612 1.00 57.62 93 PRO A O 1
ATOM 725 N N . ASN A 1 94 ? 14.407 15.452 -30.017 1.00 60.25 94 ASN A N 1
ATOM 726 C CA . ASN A 1 94 ? 14.628 14.904 -31.342 1.00 60.25 94 ASN A CA 1
ATOM 727 C C . ASN A 1 94 ? 15.409 15.972 -32.110 1.00 60.25 94 ASN A C 1
ATOM 729 O O . ASN A 1 94 ? 15.113 17.162 -31.984 1.00 60.25 94 ASN A O 1
ATOM 733 N N . ALA A 1 95 ? 16.421 15.592 -32.890 1.00 57.78 95 ALA A N 1
ATOM 734 C CA . ALA A 1 95 ? 17.209 16.567 -33.650 1.00 57.78 95 ALA A CA 1
ATOM 735 C C . ALA A 1 95 ? 16.314 17.489 -34.517 1.00 57.78 95 ALA A C 1
ATOM 737 O O . ALA A 1 95 ? 16.675 18.635 -34.788 1.00 57.78 95 ALA A O 1
ATOM 738 N N . SER A 1 96 ? 15.108 17.020 -34.867 1.00 60.59 96 SER A N 1
ATOM 739 C CA . SER A 1 96 ? 14.038 17.799 -35.492 1.00 60.59 96 SER A CA 1
ATOM 740 C C . SER A 1 96 ? 13.476 18.930 -34.613 1.00 60.59 96 SER A C 1
ATOM 742 O O . SER A 1 96 ? 13.295 20.032 -35.128 1.00 60.59 96 SER A O 1
ATOM 744 N N . ASP A 1 97 ? 13.264 18.721 -33.309 1.00 62.34 97 ASP A N 1
ATOM 745 C CA . ASP A 1 97 ? 12.774 19.757 -32.378 1.00 62.34 97 ASP A CA 1
ATOM 746 C C . ASP A 1 97 ? 13.801 20.876 -32.192 1.00 62.34 97 ASP A C 1
ATOM 748 O O . ASP A 1 97 ? 13.467 22.062 -32.202 1.00 62.34 97 ASP A O 1
ATOM 752 N N . ILE A 1 98 ? 15.082 20.512 -32.098 1.00 63.78 98 ILE A N 1
ATOM 753 C CA . ILE A 1 98 ? 16.174 21.485 -31.960 1.00 63.78 98 ILE A CA 1
ATOM 754 C C . ILE A 1 98 ? 16.332 22.301 -33.252 1.00 63.78 98 ILE A C 1
ATOM 756 O O . ILE A 1 98 ? 16.629 23.497 -33.194 1.00 63.78 98 ILE A O 1
ATOM 760 N N . SER A 1 99 ? 16.095 21.686 -34.417 1.00 64.31 99 SER A N 1
ATOM 761 C CA . SER A 1 99 ? 16.159 22.384 -35.705 1.00 64.31 99 SER A CA 1
ATOM 762 C C . SER A 1 99 ? 15.076 23.461 -35.835 1.00 64.31 99 SER A C 1
ATOM 764 O O . SER A 1 99 ? 15.397 24.587 -36.209 1.00 64.31 99 SER A O 1
ATOM 766 N N . GLY A 1 100 ? 13.835 23.172 -35.422 1.00 66.69 100 GLY A N 1
ATOM 767 C CA . GLY A 1 100 ? 12.725 24.126 -35.483 1.00 66.69 100 GLY A CA 1
ATOM 768 C C . GLY A 1 100 ? 12.938 25.340 -34.579 1.00 66.69 100 GLY A C 1
ATOM 769 O O . GLY A 1 100 ? 12.776 26.479 -35.017 1.00 66.69 100 GLY A O 1
ATOM 770 N N . VAL A 1 101 ? 13.399 25.113 -33.344 1.00 69.25 101 VAL A N 1
ATOM 771 C CA . VAL A 1 101 ? 13.712 26.192 -32.391 1.00 69.25 101 VAL A CA 1
ATOM 772 C C . VAL A 1 101 ? 14.879 27.050 -32.890 1.00 69.25 101 VAL A C 1
ATOM 774 O O . VAL A 1 101 ? 14.825 28.277 -32.805 1.00 69.25 101 VAL A O 1
ATOM 777 N N . ARG A 1 102 ? 15.917 26.434 -33.475 1.00 68.69 102 ARG A N 1
ATOM 778 C CA . ARG A 1 102 ? 17.068 27.158 -34.034 1.00 68.69 102 ARG A CA 1
ATOM 779 C C . ARG A 1 102 ? 16.681 27.998 -35.257 1.00 68.69 102 ARG A C 1
ATOM 781 O O . ARG A 1 102 ? 17.130 29.138 -35.363 1.00 68.69 102 ARG A O 1
ATOM 788 N N . THR A 1 103 ? 15.821 27.486 -36.139 1.00 71.69 103 THR A N 1
ATOM 789 C CA . THR A 1 103 ? 15.289 28.252 -37.278 1.00 71.69 103 THR A CA 1
ATOM 790 C C . THR A 1 103 ? 14.441 29.427 -36.802 1.00 71.69 103 THR A C 1
ATOM 792 O O . THR A 1 103 ? 14.633 30.545 -37.278 1.00 71.69 103 THR A O 1
ATOM 795 N N . MET A 1 104 ? 13.573 29.220 -35.810 1.00 68.06 104 MET A N 1
ATOM 796 C CA . MET A 1 104 ? 12.729 30.283 -35.266 1.00 68.06 104 MET A CA 1
ATOM 797 C C . MET A 1 104 ? 13.569 31.397 -34.620 1.00 68.06 104 MET A C 1
ATOM 799 O O . MET A 1 104 ? 13.367 32.570 -34.925 1.00 68.06 104 MET A O 1
ATOM 803 N N . LEU A 1 105 ? 14.588 31.047 -33.827 1.00 75.12 105 LEU A N 1
ATOM 804 C CA . LEU A 1 105 ? 15.536 32.011 -33.253 1.00 75.12 105 LEU A CA 1
ATOM 805 C C . LEU A 1 105 ? 16.329 32.778 -34.327 1.00 75.12 105 LEU A C 1
ATOM 807 O O . LEU A 1 105 ? 16.540 33.983 -34.190 1.00 75.12 105 LEU A O 1
ATOM 811 N N . SER A 1 106 ? 16.729 32.119 -35.421 1.00 69.38 106 SER A N 1
ATOM 812 C CA . SER A 1 106 ? 17.444 32.789 -36.520 1.00 69.38 106 SER A CA 1
ATOM 813 C C . SER A 1 106 ? 16.588 33.842 -37.235 1.00 69.38 106 SER A C 1
ATOM 815 O O . SER A 1 106 ? 17.094 34.900 -37.609 1.00 69.38 106 SER A O 1
ATOM 817 N N . LEU A 1 107 ? 15.277 33.597 -37.348 1.00 72.88 107 LEU A N 1
ATOM 818 C CA . LEU A 1 107 ? 14.330 34.551 -37.924 1.00 72.88 107 LEU A CA 1
ATOM 819 C C . LEU A 1 107 ? 14.140 35.767 -37.012 1.00 72.88 107 LEU A C 1
ATOM 821 O O . LEU A 1 107 ? 14.166 36.892 -37.499 1.00 72.88 107 LEU A O 1
ATOM 825 N N . PHE A 1 108 ? 14.035 35.565 -35.694 1.00 70.44 108 PHE A N 1
ATOM 826 C CA . PHE A 1 108 ? 13.925 36.675 -34.740 1.00 70.44 108 PHE A CA 1
ATOM 827 C C . PHE A 1 108 ? 15.172 37.564 -34.711 1.00 70.44 108 PHE A C 1
ATOM 829 O O . PHE A 1 108 ? 15.052 38.776 -34.569 1.00 70.44 108 PHE A O 1
ATOM 836 N N . THR A 1 109 ? 16.359 36.981 -34.892 1.00 70.56 109 THR A N 1
ATOM 837 C CA . THR A 1 109 ? 17.623 37.740 -34.884 1.00 70.56 109 THR A CA 1
ATOM 838 C C . THR A 1 109 ? 17.864 38.501 -36.195 1.00 70.56 109 THR A C 1
ATOM 840 O O . THR A 1 109 ? 18.679 39.408 -36.224 1.00 70.56 109 THR A O 1
ATOM 843 N N . SER A 1 110 ? 17.163 38.153 -37.281 1.00 65.44 110 SER A N 1
ATOM 844 C CA . SER A 1 110 ? 17.311 38.810 -38.593 1.00 65.44 110 SER A CA 1
ATOM 845 C C . SER A 1 110 ? 16.386 40.024 -38.782 1.00 65.44 110 SER A C 1
ATOM 847 O O . SER A 1 110 ? 16.481 40.710 -39.795 1.00 65.44 110 SER A O 1
ATOM 849 N N . ILE A 1 111 ? 15.460 40.257 -37.846 1.00 67.56 111 ILE A N 1
ATOM 850 C CA . ILE A 1 111 ? 14.465 41.347 -37.891 1.00 67.56 111 ILE A CA 1
ATOM 851 C C . ILE A 1 111 ? 14.893 42.542 -37.010 1.00 67.56 111 ILE A C 1
ATOM 853 O O . ILE A 1 111 ? 14.251 43.591 -37.042 1.00 67.56 111 ILE A O 1
ATOM 857 N N . LEU A 1 112 ? 15.982 42.400 -36.248 1.00 55.47 112 LEU A N 1
ATOM 858 C CA . LEU A 1 112 ? 16.530 43.403 -35.329 1.00 55.47 112 LEU A CA 1
ATOM 859 C C . LEU A 1 112 ? 17.862 43.937 -35.865 1.00 55.47 112 LEU A C 1
ATOM 861 O O . LEU A 1 112 ? 18.060 45.169 -35.795 1.00 55.47 112 LEU A O 1
#

Secondary structure (DSSP, 8-state):
-HHHHHHH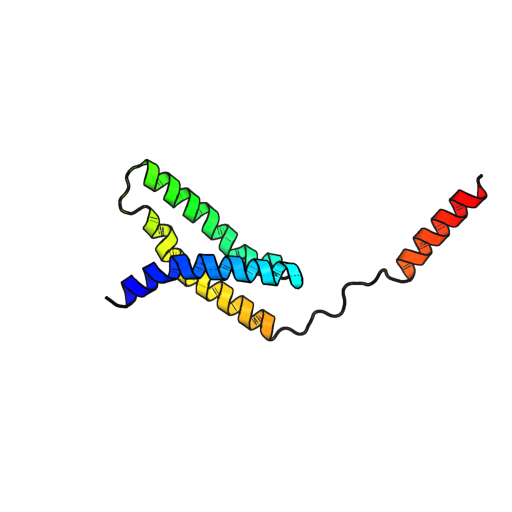HHHHHHHHHHHHHHHHHHHHS-HHHHHHHHHHHHHHHHHHHHHHHTT-TTTTHHHHHHHHHHHHHHHHHHHHHHHSPPP-------HHHHHHHHHHHHHHHT--

Foldseek 3Di:
DVVVVVLVVLLVVLVVLLVVLVVVCVVQVCVVQSCVLVVVLVVLLVQLVVCVVVVHPCSCVSSSVSSVVSNVSSVVVVVVVVPDDRPPDDPDCPVVNVVVVVVVVVVVVVVD

Nearest PDB structures (foldseek):
  8y66-assembly1_A  TM=4.837E-01  e=7.010E+00  Homo sapiens
  1cnt-assembly2_2  TM=3.132E-01  e=8.340E+00  Homo sapiens

Radius of gyration: 23.24 Å; Cα contacts (8 Å, |Δi|>4): 60; chains: 1; bounding box: 38×60×56 Å

Solvent-accessible surface area (backbone atoms only — not comparable to full-atom values): 6328 Å² total; per-residue (Å²): 113,70,67,63,53,51,37,61,51,21,37,63,49,23,54,53,50,51,52,56,42,49,60,51,19,74,77,71,72,48,45,72,73,62,44,52,54,51,69,57,46,50,61,36,50,53,49,26,55,53,32,46,78,67,73,39,92,62,21,60,49,65,42,35,68,44,16,52,57,46,37,51,52,53,51,51,51,51,53,54,56,72,71,46,74,80,76,77,69,79,86,61,81,47,72,68,59,55,48,54,54,51,52,54,52,52,54,62,65,72,77,110

Mean predicted aligned error: 11.22 Å